Protein AF-V6SKJ7-F1 (afdb_monomer_lite)

Organism: NCBI:txid1341181

pLDDT: mean 73.91, std 9.36, range [51.88, 87.25]

Secondary structure (DSSP, 8-state):
--GGGSHHHHHHHHHH--SHHHHHHHHHHHHHHHHHHHHHHHHHHHHHHHHHHHTTHHHHHHHHHHHHHHHHHHHHHHT--------

Radius of gyration: 33.12 Å; chains: 1; bounding box: 62×21×96 Å

Foldseek 3Di:
DDPCLDPVNLVVQCVVDVDPVSVVVSVVSVVVVVVVVVVVVVVVVVVVVVVVVVVVVVVVVVVVVVVVVVVVVVVVVVPDPDDDDDD

Structure (mmCIF, N/CA/C/O backbone):
data_AF-V6SKJ7-F1
#
_entry.id   AF-V6SKJ7-F1
#
loop_
_atom_site.group_PDB
_atom_site.id
_atom_site.type_symbol
_atom_site.label_atom_id
_atom_site.label_alt_id
_atom_site.label_comp_id
_atom_site.label_asym_id
_atom_site.label_entity_id
_atom_site.label_seq_id
_atom_site.pdbx_PDB_ins_code
_atom_site.Cartn_x
_atom_site.Cartn_y
_atom_site.Cartn_z
_atom_site.occupancy
_atom_site.B_iso_or_equiv
_atom_site.auth_seq_id
_atom_site.auth_comp_id
_atom_site.auth_asym_id
_atom_site.auth_atom_id
_atom_site.pdbx_PDB_model_num
ATOM 1 N N . MET A 1 1 ? -1.306 -17.030 13.335 1.00 52.81 1 MET A N 1
ATOM 2 C CA . MET A 1 1 ? -1.578 -15.576 13.294 1.00 52.81 1 MET A CA 1
ATOM 3 C C . MET A 1 1 ? -2.956 -15.340 13.897 1.00 52.81 1 MET A C 1
ATOM 5 O O . MET A 1 1 ? -3.861 -16.066 13.502 1.00 52.81 1 MET A O 1
ATOM 9 N N . PRO A 1 2 ? -3.139 -14.434 14.873 1.00 53.94 2 PRO A N 1
ATOM 10 C CA . PRO A 1 2 ? -4.426 -14.264 15.541 1.00 53.94 2 PRO A CA 1
ATOM 11 C C . PRO A 1 2 ? -5.420 -13.592 14.587 1.00 53.94 2 PRO A C 1
ATOM 13 O O . PRO A 1 2 ? -5.126 -12.530 14.046 1.00 53.94 2 PRO A O 1
ATOM 16 N N . PHE A 1 3 ? -6.611 -14.172 14.423 1.00 59.62 3 PHE A N 1
ATOM 17 C CA . PHE A 1 3 ? -7.703 -13.606 13.614 1.00 59.62 3 PHE A CA 1
ATOM 18 C C . PHE A 1 3 ? -8.231 -12.258 14.140 1.00 59.62 3 PHE A C 1
ATOM 20 O O . PHE A 1 3 ? -9.026 -11.617 13.472 1.00 59.62 3 PHE A O 1
ATOM 27 N N . ALA A 1 4 ? -7.774 -11.803 15.312 1.00 54.69 4 ALA A N 1
ATOM 28 C CA . ALA A 1 4 ? -8.194 -10.560 15.960 1.00 54.69 4 ALA A CA 1
ATOM 29 C C . ALA A 1 4 ? -7.848 -9.279 15.174 1.00 54.69 4 ALA A C 1
ATOM 31 O O . ALA A 1 4 ? -8.427 -8.232 15.443 1.00 54.69 4 ALA A O 1
ATOM 32 N N . PHE A 1 5 ? -6.930 -9.359 14.205 1.00 58.41 5 PHE A N 1
ATOM 33 C CA . PHE A 1 5 ? -6.482 -8.216 13.402 1.00 58.41 5 PHE A CA 1
ATOM 34 C C . PHE A 1 5 ? -6.997 -8.246 11.959 1.00 58.41 5 PHE A C 1
ATOM 36 O O . PHE A 1 5 ? -6.443 -7.568 11.106 1.00 58.41 5 PHE A O 1
ATOM 43 N N . THR A 1 6 ? -8.025 -9.037 11.651 1.00 70.75 6 THR A N 1
ATOM 44 C CA . THR A 1 6 ? -8.723 -8.956 10.357 1.00 70.75 6 THR A CA 1
ATOM 45 C C . THR A 1 6 ? -10.024 -8.173 10.510 1.00 70.75 6 THR A C 1
ATOM 47 O O . THR A 1 6 ? -10.506 -7.997 11.628 1.00 70.75 6 THR A O 1
ATOM 50 N N . GLU A 1 7 ? -10.622 -7.717 9.404 1.00 66.56 7 GLU A N 1
ATOM 51 C CA . GLU A 1 7 ? -11.904 -6.984 9.411 1.00 66.56 7 GLU A CA 1
ATOM 52 C C . GLU A 1 7 ? -12.972 -7.704 10.258 1.00 66.56 7 GLU A C 1
ATOM 54 O O . GLU A 1 7 ? -13.681 -7.086 11.050 1.00 66.56 7 GLU A O 1
ATOM 59 N N . GLN A 1 8 ? -13.021 -9.034 10.163 1.00 68.75 8 GLN A N 1
ATOM 60 C CA . GLN A 1 8 ? -13.943 -9.886 10.912 1.00 68.75 8 GLN A CA 1
ATOM 61 C C . GLN A 1 8 ? -13.575 -9.974 12.404 1.00 68.75 8 GLN A C 1
ATOM 63 O O . GLN A 1 8 ? -14.459 -9.937 13.257 1.00 68.75 8 GLN A O 1
ATOM 68 N N . GLY A 1 9 ? -12.284 -10.039 12.744 1.00 72.94 9 GLY A N 1
ATOM 69 C CA . GLY A 1 9 ? -11.823 -10.058 14.137 1.00 72.94 9 GLY A CA 1
ATOM 70 C C . GLY A 1 9 ? -12.008 -8.731 14.868 1.00 72.94 9 GLY A C 1
ATOM 71 O O . GLY A 1 9 ? -12.365 -8.720 16.046 1.00 72.94 9 GLY A O 1
ATOM 72 N N . ILE A 1 10 ? -11.843 -7.616 14.157 1.00 69.44 10 ILE A N 1
ATOM 73 C CA . ILE A 1 10 ? -12.092 -6.264 14.670 1.00 69.44 10 ILE A CA 1
ATOM 74 C C . ILE A 1 10 ? -13.592 -6.068 14.927 1.00 69.44 10 ILE A C 1
ATOM 76 O O . ILE A 1 10 ? -13.970 -5.554 15.981 1.00 69.44 10 ILE A O 1
ATOM 80 N N . ALA A 1 11 ? -14.457 -6.549 14.025 1.00 66.31 11 ALA A N 1
ATOM 81 C CA . ALA A 1 11 ? -15.908 -6.541 14.224 1.00 66.31 11 ALA A CA 1
ATOM 82 C C . ALA A 1 11 ? -16.336 -7.367 15.456 1.00 66.31 11 ALA A C 1
ATOM 84 O O . ALA A 1 11 ? -17.172 -6.926 16.251 1.00 66.31 11 ALA A O 1
ATOM 85 N N . MET A 1 12 ? -15.714 -8.531 15.674 1.00 67.88 12 MET A N 1
ATOM 86 C CA . MET A 1 12 ? -15.943 -9.329 16.884 1.00 67.88 12 MET A CA 1
ATOM 87 C C . MET A 1 12 ? -15.482 -8.593 18.152 1.00 67.88 12 MET A C 1
ATOM 89 O O . MET A 1 12 ? -16.194 -8.605 19.154 1.00 67.88 12 MET A O 1
ATOM 93 N N . LEU A 1 13 ? -14.353 -7.881 18.109 1.00 68.38 13 LEU A N 1
ATOM 94 C CA . LEU A 1 13 ? -13.851 -7.086 19.236 1.00 68.38 13 LEU A CA 1
ATOM 95 C C . LEU A 1 13 ? -14.779 -5.920 19.618 1.00 68.38 13 LEU A C 1
ATOM 97 O O . LEU A 1 13 ? -14.985 -5.695 20.811 1.00 68.38 13 LEU A O 1
ATOM 101 N N . SER A 1 14 ? -15.399 -5.227 18.651 1.00 63.09 14 SER A N 1
ATOM 102 C CA . SER A 1 14 ? -16.399 -4.182 18.963 1.00 63.09 14 SER A CA 1
ATOM 103 C C . SER A 1 14 ? -17.652 -4.721 19.642 1.00 63.09 14 SER A C 1
ATOM 105 O O . SER A 1 14 ? -18.265 -4.001 20.421 1.00 63.0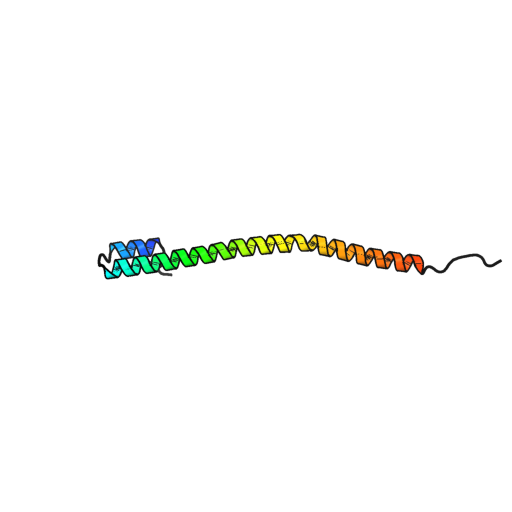9 14 SER A O 1
ATOM 107 N N . SER A 1 15 ? -18.032 -5.977 19.381 1.00 63.91 15 SER A N 1
ATOM 108 C CA . SER A 1 15 ? -19.195 -6.580 20.047 1.00 63.91 15 SER A CA 1
ATOM 109 C C . SER A 1 15 ? -18.942 -6.871 21.532 1.00 63.91 15 SER A C 1
ATOM 111 O O . SER A 1 15 ? -19.873 -6.858 22.332 1.00 63.91 15 SER A O 1
ATOM 113 N N . VAL A 1 16 ? -17.676 -7.093 21.907 1.00 66.50 16 VAL A N 1
ATOM 114 C CA . VAL A 1 16 ? -17.258 -7.385 23.288 1.00 66.50 16 VAL A CA 1
ATOM 115 C C . VAL A 1 16 ? -16.975 -6.102 24.069 1.00 66.50 16 VAL A C 1
ATOM 117 O O . VAL A 1 16 ? -17.264 -6.020 25.261 1.00 66.50 16 VAL A O 1
ATOM 120 N N . LEU A 1 17 ? -16.418 -5.085 23.411 1.00 65.69 17 LEU A N 1
ATOM 121 C CA . LEU A 1 17 ? -16.025 -3.831 24.043 1.00 65.69 17 LEU A CA 1
ATOM 122 C C . LEU A 1 17 ? -16.979 -2.710 23.614 1.00 65.69 17 LEU A C 1
ATOM 124 O O . LEU A 1 17 ? -16.691 -1.945 22.701 1.00 65.69 17 LEU A O 1
ATOM 128 N N . ASN A 1 18 ? -18.119 -2.598 24.297 1.00 69.81 18 ASN A N 1
ATOM 129 C CA . ASN A 1 18 ? -19.148 -1.587 24.019 1.00 69.81 18 ASN A CA 1
ATOM 130 C C . ASN A 1 18 ? -18.878 -0.241 24.733 1.00 69.81 18 ASN A C 1
ATOM 132 O O . ASN A 1 18 ? -19.800 0.444 25.170 1.00 69.81 18 ASN A O 1
ATOM 136 N N . SER A 1 19 ? -17.602 0.108 24.935 1.00 81.25 19 SER A N 1
ATOM 137 C CA . SER A 1 19 ? -17.198 1.379 25.547 1.00 81.25 19 SER A CA 1
ATOM 138 C C . SER A 1 19 ? -16.887 2.417 24.471 1.00 81.25 19 SER A C 1
ATOM 140 O O . SER A 1 19 ? -16.385 2.075 23.399 1.00 81.25 19 SER A O 1
ATOM 142 N N . GLU A 1 20 ? -17.113 3.699 24.766 1.00 79.62 20 GLU A N 1
ATOM 143 C CA . GLU A 1 20 ? -16.784 4.800 23.844 1.00 79.62 20 GLU A CA 1
ATOM 144 C C . GLU A 1 20 ? -15.331 4.729 23.352 1.00 79.62 20 GLU A C 1
ATOM 146 O O . GLU A 1 20 ? -15.051 4.924 22.168 1.00 79.62 20 GLU A O 1
ATOM 151 N N . LYS A 1 21 ? -14.402 4.347 24.241 1.00 80.50 21 LYS A N 1
ATOM 152 C CA . LYS A 1 21 ? -12.987 4.204 23.893 1.00 80.50 21 LYS A CA 1
ATOM 153 C C . LYS A 1 21 ? -12.735 3.072 22.898 1.00 80.50 21 LYS A C 1
ATOM 155 O O . LYS A 1 21 ? -11.902 3.208 22.006 1.00 80.50 21 LYS A O 1
ATOM 160 N N . ALA A 1 22 ? -13.438 1.955 23.040 1.00 79.44 22 ALA A N 1
ATOM 161 C CA . ALA A 1 22 ? -13.282 0.822 22.140 1.00 79.44 22 ALA A CA 1
ATOM 162 C C . ALA A 1 22 ? -13.866 1.095 20.747 1.00 79.44 22 ALA A C 1
ATOM 164 O O . ALA A 1 22 ? -13.281 0.668 19.751 1.00 79.44 22 ALA A O 1
ATOM 165 N N . ILE A 1 23 ? -14.956 1.863 20.667 1.00 80.81 23 ILE A N 1
ATOM 166 C CA . ILE A 1 23 ? -15.546 2.311 19.397 1.00 80.81 23 ILE A CA 1
ATOM 167 C C . ILE A 1 23 ? -14.553 3.195 18.629 1.00 80.81 23 ILE A C 1
ATOM 169 O O . ILE A 1 23 ? -14.303 2.964 17.444 1.00 80.81 23 ILE A O 1
ATOM 173 N N . GLU A 1 24 ? -13.928 4.162 19.304 1.00 83.69 24 GLU A N 1
ATOM 174 C CA . GLU A 1 24 ? -12.924 5.052 18.704 1.00 83.69 24 GLU A CA 1
ATOM 175 C C . GLU A 1 24 ? -11.717 4.275 18.143 1.00 83.69 24 GLU A C 1
ATOM 177 O O . GLU A 1 24 ? -11.258 4.514 17.017 1.00 83.69 24 GLU A O 1
ATOM 182 N N . VAL A 1 25 ? -11.220 3.303 18.912 1.00 82.44 25 VAL A N 1
ATOM 183 C CA . VAL A 1 25 ? -10.102 2.445 18.501 1.00 82.44 25 VAL A CA 1
ATOM 184 C C . VAL A 1 25 ? -10.494 1.577 17.305 1.00 82.44 25 VAL A C 1
ATOM 186 O O . VAL A 1 25 ? -9.728 1.495 16.347 1.00 82.44 25 VAL A O 1
ATOM 189 N N . ASN A 1 26 ? -11.692 0.988 17.301 1.00 79.69 26 ASN A N 1
ATOM 190 C CA . ASN A 1 26 ? -12.183 0.181 16.182 1.00 79.69 26 ASN A CA 1
ATOM 191 C C . ASN A 1 26 ? -12.234 0.990 14.877 1.00 79.69 26 ASN A C 1
ATOM 193 O O . ASN A 1 26 ? -11.668 0.573 13.865 1.00 79.69 26 ASN A O 1
ATOM 197 N N . ILE A 1 27 ? -12.806 2.197 14.929 1.00 83.62 27 ILE A N 1
ATOM 198 C CA . ILE A 1 27 ? -12.863 3.117 13.785 1.00 83.62 27 ILE A CA 1
ATOM 199 C C . ILE A 1 27 ? -11.454 3.428 13.266 1.00 83.62 27 ILE A C 1
ATOM 201 O O . ILE A 1 27 ? -11.227 3.441 12.055 1.00 83.62 27 ILE A O 1
ATOM 205 N N . SER A 1 28 ? -10.504 3.668 14.169 1.00 85.44 28 SER A N 1
ATOM 206 C CA . SER A 1 28 ? -9.115 3.969 13.808 1.00 85.44 28 SER A CA 1
ATOM 207 C C . SER A 1 28 ? -8.441 2.787 13.107 1.00 85.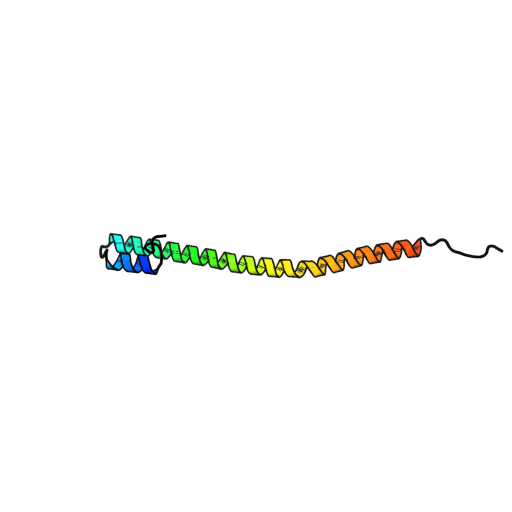44 28 SER A C 1
ATOM 209 O O . SER A 1 28 ? -7.778 2.972 12.084 1.00 85.44 28 SER A O 1
ATOM 211 N N . ILE A 1 29 ? -8.664 1.567 13.605 1.00 84.06 29 ILE A N 1
ATOM 212 C CA . ILE A 1 29 ? -8.135 0.345 12.996 1.00 84.06 29 ILE A CA 1
ATOM 213 C C . ILE A 1 29 ? -8.736 0.142 11.597 1.00 84.06 29 ILE A C 1
ATOM 215 O O . ILE A 1 29 ? -7.987 -0.065 10.642 1.00 84.06 29 ILE A O 1
ATOM 219 N N . ILE A 1 30 ? -10.059 0.262 11.437 1.00 82.06 30 ILE A N 1
ATOM 220 C CA . ILE A 1 30 ? -10.717 0.109 10.128 1.00 82.06 30 ILE A CA 1
ATOM 221 C C . ILE A 1 30 ? -10.179 1.126 9.112 1.00 82.06 30 ILE A C 1
ATOM 223 O O .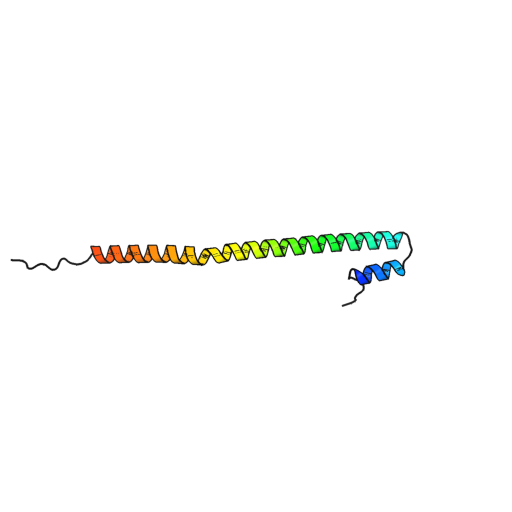 ILE A 1 30 ? -9.857 0.746 7.986 1.00 82.06 30 ILE A O 1
ATOM 227 N N . ARG A 1 31 ? -9.993 2.399 9.493 1.00 86.06 31 ARG A N 1
ATOM 228 C CA . ARG A 1 31 ? -9.402 3.414 8.595 1.00 86.06 31 ARG A CA 1
ATOM 229 C C . ARG A 1 31 ? -7.992 3.043 8.141 1.00 86.06 31 ARG A C 1
ATOM 231 O O . ARG A 1 31 ? -7.671 3.213 6.962 1.00 86.06 31 ARG A O 1
ATOM 238 N N . ALA A 1 32 ? -7.164 2.533 9.053 1.00 87.25 32 ALA A N 1
ATOM 239 C CA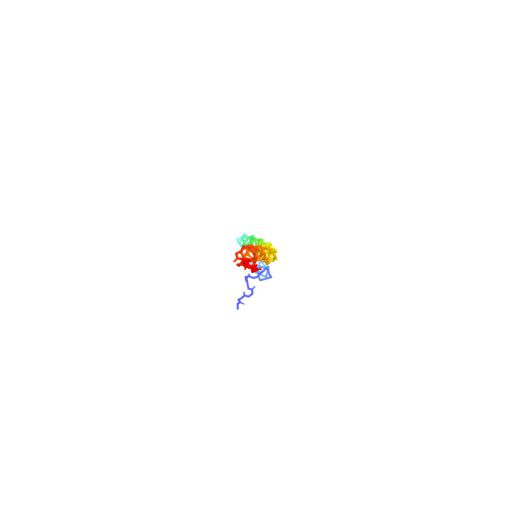 . ALA A 1 32 ? -5.819 2.077 8.720 1.00 87.25 32 ALA A CA 1
ATOM 240 C C . ALA A 1 32 ? -5.860 0.910 7.718 1.00 87.25 32 ALA A C 1
ATOM 242 O O . ALA A 1 32 ? -5.144 0.944 6.718 1.00 87.25 32 ALA A O 1
ATOM 243 N N . PHE A 1 33 ? -6.749 -0.067 7.922 1.00 83.62 33 PHE A N 1
ATOM 244 C CA . PHE A 1 33 ? -6.922 -1.201 7.007 1.00 83.62 33 PHE A CA 1
ATOM 245 C C . PHE A 1 33 ? -7.411 -0.789 5.617 1.00 83.62 33 PHE A C 1
ATOM 247 O O . PHE A 1 33 ? -6.842 -1.230 4.617 1.00 83.62 33 PHE A O 1
ATOM 254 N N . VAL A 1 34 ? -8.415 0.089 5.539 1.00 85.25 34 VAL A N 1
ATOM 255 C CA . VAL A 1 34 ? -8.920 0.619 4.260 1.00 85.25 34 VAL A CA 1
ATOM 256 C C . VAL A 1 34 ? -7.801 1.325 3.498 1.00 85.25 34 VAL A C 1
ATOM 258 O O . VAL A 1 34 ? -7.586 1.053 2.318 1.00 85.25 34 VAL A O 1
ATOM 261 N N . THR A 1 35 ? -7.036 2.170 4.190 1.00 86.12 35 THR A N 1
ATOM 262 C CA . THR A 1 35 ? -5.899 2.888 3.604 1.00 86.12 35 THR A CA 1
ATOM 263 C C . THR A 1 35 ? -4.843 1.912 3.083 1.00 86.12 35 THR A C 1
ATOM 265 O O . THR A 1 35 ? -4.407 2.019 1.940 1.00 86.12 35 THR A O 1
ATOM 268 N N . PHE A 1 36 ? -4.473 0.909 3.882 1.00 85.12 36 PHE A N 1
ATOM 269 C CA . PHE A 1 36 ? -3.487 -0.100 3.495 1.00 85.12 36 PHE A CA 1
ATOM 270 C C . PHE A 1 36 ? -3.929 -0.907 2.265 1.00 85.12 36 PHE A C 1
ATOM 272 O O . PHE A 1 36 ? -3.137 -1.151 1.353 1.00 85.12 36 PHE A O 1
ATOM 279 N N . ARG A 1 37 ? -5.214 -1.272 2.195 1.00 82.94 37 ARG A N 1
ATOM 280 C CA . ARG A 1 37 ? -5.794 -1.960 1.036 1.00 82.94 37 ARG A CA 1
ATOM 281 C C . ARG A 1 37 ? -5.781 -1.079 -0.210 1.00 82.94 37 ARG A C 1
ATOM 283 O O . ARG A 1 37 ? -5.432 -1.572 -1.278 1.00 82.94 37 ARG A O 1
ATOM 290 N N . GLN A 1 38 ? -6.111 0.206 -0.075 1.00 82.88 38 GLN A N 1
ATOM 291 C CA . GLN A 1 38 ? -6.033 1.172 -1.172 1.00 82.88 38 GLN A CA 1
ATOM 292 C C . GLN A 1 38 ? -4.607 1.232 -1.740 1.00 82.88 38 GLN A C 1
ATOM 294 O O . GLN A 1 38 ? -4.427 1.066 -2.943 1.00 82.88 38 GLN A O 1
ATOM 299 N N . PHE A 1 39 ? -3.597 1.360 -0.872 1.00 81.94 39 PHE A N 1
ATOM 300 C CA . PHE A 1 39 ? -2.187 1.338 -1.275 1.00 81.94 39 PHE A CA 1
ATOM 301 C C . PHE A 1 39 ? -1.791 0.030 -1.970 1.00 81.94 39 PHE A C 1
ATOM 303 O O . PHE A 1 39 ? -1.112 0.055 -2.998 1.00 81.94 39 PHE A O 1
ATOM 310 N N . SER A 1 40 ? -2.235 -1.115 -1.447 1.00 79.44 40 SER A N 1
ATOM 311 C CA . SER A 1 40 ? -1.951 -2.415 -2.061 1.00 79.44 40 SER A CA 1
ATOM 312 C C . SER A 1 40 ? -2.590 -2.567 -3.444 1.00 79.44 40 SER A C 1
ATOM 314 O O . SER A 1 40 ? -1.995 -3.199 -4.314 1.00 79.44 40 SER A O 1
ATOM 316 N N . LEU A 1 41 ? -3.785 -2.009 -3.660 1.00 78.50 41 LEU A N 1
ATOM 317 C CA . LEU A 1 41 ? -4.447 -2.019 -4.966 1.00 78.50 41 LEU A CA 1
ATOM 318 C C . LEU A 1 41 ? -3.706 -1.136 -5.976 1.00 78.50 41 LEU A C 1
ATOM 320 O O . LEU A 1 41 ? -3.464 -1.583 -7.094 1.00 78.50 41 LEU A O 1
ATOM 324 N N . THR A 1 42 ? -3.267 0.060 -5.568 1.00 75.50 42 THR A N 1
ATOM 325 C CA . THR A 1 42 ? -2.450 0.949 -6.414 1.00 75.50 42 THR A CA 1
ATOM 326 C C . THR A 1 42 ? -1.150 0.278 -6.865 1.00 75.50 42 THR A C 1
ATOM 328 O O . THR A 1 42 ? -0.726 0.455 -8.005 1.00 75.50 42 THR A O 1
ATOM 331 N N . TYR A 1 43 ? -0.520 -0.521 -5.999 1.00 73.44 43 TYR A N 1
ATOM 332 C CA . TYR A 1 43 ? 0.705 -1.238 -6.357 1.00 73.44 43 TYR A CA 1
ATOM 333 C C . TYR A 1 43 ? 0.478 -2.294 -7.447 1.00 73.44 43 TYR A C 1
ATOM 335 O O . TYR A 1 43 ? 1.312 -2.437 -8.338 1.00 73.44 43 TYR A O 1
ATOM 343 N N . ASN A 1 44 ? -0.653 -3.005 -7.409 1.00 75.31 44 ASN A N 1
ATOM 344 C CA . ASN A 1 44 ? -0.986 -3.990 -8.439 1.00 75.31 44 ASN A CA 1
ATOM 345 C C . ASN A 1 44 ? -1.244 -3.321 -9.794 1.00 75.31 44 ASN A C 1
ATOM 347 O O . ASN A 1 44 ? -0.680 -3.755 -10.789 1.00 75.31 44 ASN A O 1
ATOM 351 N N . GLU A 1 45 ? -1.998 -2.219 -9.825 1.00 78.69 45 GLU A N 1
ATOM 352 C CA . GLU A 1 45 ? -2.238 -1.469 -11.067 1.00 78.69 45 GLU A CA 1
ATOM 353 C C . GLU A 1 45 ? -0.928 -0.945 -11.681 1.00 78.69 45 GLU A C 1
ATOM 355 O O . GLU A 1 45 ? -0.703 -1.045 -12.888 1.00 78.69 45 GLU A O 1
ATOM 360 N N . LEU A 1 46 ? -0.029 -0.417 -10.844 1.00 75.94 46 LEU A N 1
ATOM 361 C CA . LEU A 1 46 ? 1.283 0.040 -11.293 1.00 75.94 46 LEU A CA 1
ATOM 362 C C . LEU A 1 46 ? 2.131 -1.118 -11.833 1.00 75.94 46 LEU A C 1
ATOM 364 O O . LEU A 1 46 ? 2.782 -0.971 -12.867 1.00 75.94 46 LEU A O 1
ATOM 368 N N . LYS A 1 47 ? 2.116 -2.266 -11.151 1.00 81.06 47 LYS A N 1
ATOM 369 C CA . LYS A 1 47 ? 2.819 -3.474 -11.589 1.00 81.06 47 LYS A CA 1
ATOM 370 C C . LYS A 1 47 ? 2.303 -3.957 -12.945 1.00 81.06 47 LYS A C 1
ATOM 372 O O . LYS A 1 47 ? 3.114 -4.271 -13.812 1.00 81.06 47 LYS A O 1
ATOM 377 N N . ASP A 1 48 ? 0.990 -3.969 -13.142 1.00 85.56 48 ASP A N 1
ATOM 378 C CA . ASP A 1 48 ? 0.378 -4.404 -14.398 1.00 85.56 48 ASP A CA 1
ATOM 379 C C . ASP A 1 48 ? 0.754 -3.466 -15.554 1.00 85.56 48 ASP A C 1
ATOM 381 O O . ASP A 1 48 ? 1.152 -3.938 -16.620 1.00 85.56 48 ASP A O 1
ATOM 385 N N . ARG A 1 49 ? 0.758 -2.143 -15.325 1.00 80.94 49 ARG A N 1
ATOM 386 C CA . ARG A 1 49 ? 1.261 -1.172 -16.316 1.00 80.94 49 ARG A CA 1
ATOM 387 C C . ARG A 1 49 ? 2.740 -1.364 -16.648 1.00 80.94 49 ARG A C 1
ATOM 389 O O . ARG A 1 49 ? 3.124 -1.201 -17.803 1.00 80.94 49 ARG A O 1
ATOM 396 N N . ILE A 1 50 ? 3.579 -1.675 -15.658 1.00 83.25 50 ILE A N 1
ATOM 397 C CA . ILE A 1 50 ? 5.007 -1.941 -15.892 1.00 83.25 50 ILE A CA 1
ATOM 398 C C . ILE A 1 50 ? 5.173 -3.181 -16.775 1.00 83.25 50 ILE A C 1
ATOM 400 O O . ILE A 1 50 ? 5.922 -3.122 -17.743 1.00 83.25 50 ILE A O 1
ATOM 404 N N . ILE A 1 51 ? 4.434 -4.260 -16.501 1.00 85.50 51 ILE A N 1
ATOM 405 C CA . ILE A 1 51 ? 4.470 -5.490 -17.309 1.00 85.50 51 ILE A CA 1
ATOM 406 C C . ILE A 1 51 ? 4.000 -5.220 -18.745 1.00 85.50 51 ILE A C 1
ATOM 408 O O . ILE A 1 51 ? 4.592 -5.721 -19.701 1.00 85.50 51 ILE A O 1
ATOM 412 N N . GLU A 1 52 ? 2.945 -4.424 -18.920 1.00 85.50 52 GLU A N 1
ATOM 413 C CA . GLU A 1 52 ? 2.447 -4.044 -20.245 1.00 85.50 52 GLU A CA 1
ATOM 414 C C . GLU A 1 52 ? 3.503 -3.274 -21.050 1.00 85.50 52 GLU A C 1
ATOM 416 O O . GLU A 1 52 ? 3.733 -3.575 -22.222 1.00 85.50 52 GLU A O 1
ATOM 421 N N . ILE A 1 53 ? 4.195 -2.335 -20.401 1.00 81.19 53 ILE A N 1
ATOM 422 C CA . ILE A 1 53 ? 5.306 -1.584 -20.990 1.00 81.19 53 ILE A CA 1
ATOM 423 C C . ILE A 1 53 ? 6.482 -2.517 -21.320 1.00 81.19 53 ILE A C 1
ATOM 425 O O . ILE A 1 53 ? 6.982 -2.476 -22.444 1.00 81.19 53 ILE A O 1
ATOM 429 N N . GLU A 1 54 ? 6.894 -3.391 -20.395 1.00 78.44 54 GLU A N 1
ATOM 430 C CA . GLU A 1 54 ? 7.970 -4.376 -20.597 1.00 78.44 54 GLU A CA 1
ATOM 431 C C . GLU A 1 54 ? 7.703 -5.298 -21.795 1.00 78.44 54 GLU A C 1
ATOM 433 O O . GLU A 1 54 ? 8.617 -5.584 -22.569 1.00 78.44 54 GLU A O 1
ATOM 438 N N . ASN A 1 55 ? 6.448 -5.696 -22.014 1.00 80.94 55 ASN A N 1
ATOM 439 C CA . ASN A 1 55 ? 6.058 -6.537 -23.145 1.00 80.94 55 ASN A CA 1
ATOM 440 C C . ASN A 1 55 ? 6.181 -5.853 -24.517 1.00 80.94 55 ASN A C 1
ATOM 442 O O . ASN A 1 55 ? 6.208 -6.561 -25.521 1.00 80.94 55 ASN A O 1
ATOM 446 N N . GLN A 1 56 ? 6.279 -4.520 -24.596 1.00 74.69 56 GLN A N 1
ATOM 447 C CA . GLN A 1 56 ? 6.489 -3.810 -25.869 1.00 74.69 56 GLN A CA 1
ATOM 448 C C . GLN A 1 56 ? 7.969 -3.680 -26.264 1.00 74.69 56 GLN A C 1
ATOM 450 O O . GLN A 1 56 ? 8.289 -3.439 -27.429 1.00 74.69 56 GLN A O 1
ATOM 455 N N . PHE A 1 57 ? 8.900 -3.884 -25.330 1.00 73.06 57 PHE A N 1
ATOM 456 C CA . PHE A 1 57 ? 10.337 -3.822 -25.617 1.00 73.06 57 PHE A CA 1
ATOM 457 C C . PHE A 1 57 ? 10.894 -4.911 -26.556 1.00 73.06 57 PHE A 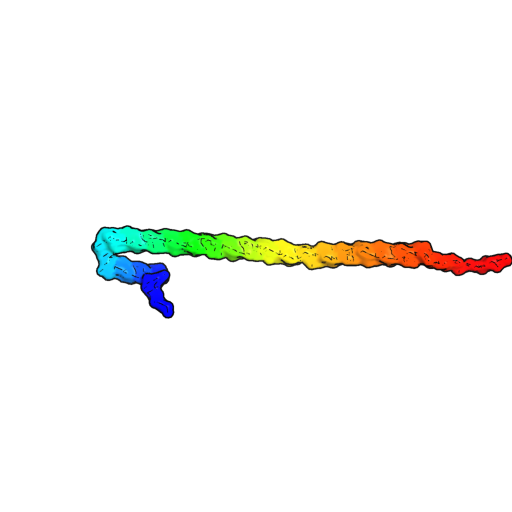C 1
ATOM 459 O O . PHE A 1 57 ? 11.800 -4.583 -27.327 1.00 73.06 57 PHE A O 1
ATOM 466 N N . PRO A 1 58 ? 10.424 -6.177 -26.565 1.00 75.94 58 PRO A N 1
ATOM 467 C CA . PRO A 1 58 ? 11.001 -7.240 -27.391 1.00 75.94 58 PRO A CA 1
ATOM 468 C C . PRO A 1 58 ? 10.998 -6.908 -28.883 1.00 75.94 58 PRO A C 1
ATOM 470 O O . PRO A 1 58 ? 11.953 -7.225 -29.593 1.00 75.94 58 PRO A O 1
ATOM 473 N N . ASP A 1 59 ? 9.944 -6.249 -29.360 1.00 73.06 59 ASP A N 1
ATOM 474 C CA . ASP A 1 59 ? 9.806 -5.894 -30.770 1.00 73.06 59 ASP A CA 1
ATOM 475 C C . ASP A 1 59 ? 10.702 -4.710 -31.146 1.00 73.06 59 ASP A C 1
ATOM 477 O O . ASP A 1 59 ? 11.295 -4.707 -32.226 1.00 73.06 59 ASP A O 1
ATOM 481 N N . ILE A 1 60 ? 10.906 -3.766 -30.221 1.00 74.00 60 ILE A N 1
ATOM 482 C CA . ILE A 1 60 ? 11.872 -2.670 -30.378 1.00 74.00 60 ILE A CA 1
ATOM 483 C C . ILE A 1 60 ? 13.298 -3.231 -30.456 1.00 74.00 60 ILE A C 1
ATOM 485 O O . ILE A 1 60 ? 14.054 -2.861 -31.356 1.00 74.00 60 ILE A O 1
ATOM 489 N N . TYR A 1 61 ? 13.663 -4.171 -29.577 1.00 75.75 61 TYR A N 1
ATOM 490 C CA . TYR A 1 61 ? 14.977 -4.823 -29.619 1.00 75.75 61 TYR A CA 1
ATOM 491 C C . TYR A 1 61 ? 15.193 -5.625 -30.910 1.00 75.75 61 TYR A C 1
ATOM 493 O O . TYR A 1 61 ? 16.275 -5.560 -31.494 1.00 75.75 61 TYR A O 1
ATOM 501 N N . LYS A 1 62 ? 14.172 -6.343 -31.401 1.00 80.88 62 LYS A N 1
ATOM 502 C CA . LYS A 1 62 ? 14.243 -7.048 -32.693 1.00 80.88 62 LYS A CA 1
ATOM 503 C C . LYS A 1 62 ? 14.421 -6.085 -33.864 1.00 80.88 62 LYS A C 1
ATOM 505 O O . LYS A 1 62 ? 15.256 -6.347 -34.725 1.00 80.88 62 LYS A O 1
ATOM 510 N N . ALA A 1 63 ? 13.672 -4.983 -33.893 1.00 79.44 63 ALA A N 1
ATOM 511 C CA . ALA A 1 63 ? 13.780 -3.981 -34.950 1.00 79.44 63 ALA A CA 1
ATOM 512 C C . ALA A 1 63 ? 15.166 -3.318 -34.962 1.00 79.44 63 ALA A C 1
ATOM 514 O O . ALA A 1 63 ? 15.767 -3.183 -36.025 1.00 79.44 63 ALA A O 1
ATOM 515 N N . LEU A 1 64 ? 15.707 -2.971 -33.789 1.00 79.62 64 LEU A N 1
ATOM 516 C CA . LEU A 1 64 ? 17.059 -2.419 -33.669 1.00 79.62 64 LEU A CA 1
ATOM 517 C C . LEU A 1 64 ? 18.130 -3.412 -34.134 1.00 79.62 64 LEU A C 1
ATOM 519 O O . LEU A 1 64 ? 18.992 -3.041 -34.927 1.00 79.62 64 LEU A O 1
ATOM 523 N N . ASN A 1 65 ? 18.054 -4.675 -33.707 1.00 82.81 65 ASN A N 1
ATOM 524 C CA . ASN A 1 65 ? 19.002 -5.703 -34.147 1.00 82.81 65 ASN A CA 1
ATOM 525 C C . ASN A 1 65 ? 18.915 -5.955 -35.658 1.00 82.81 65 ASN A C 1
ATOM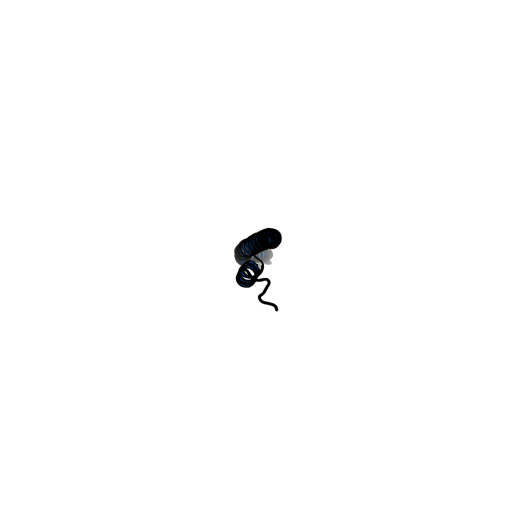 527 O O . ASN A 1 65 ? 19.947 -6.061 -36.314 1.00 82.81 65 ASN A O 1
ATOM 531 N N . TYR A 1 66 ? 17.705 -5.972 -36.222 1.00 82.75 66 TYR A N 1
ATOM 532 C CA . TYR A 1 66 ? 17.503 -6.110 -37.663 1.00 82.75 66 TYR A CA 1
ATOM 533 C C . TYR A 1 66 ? 18.140 -4.958 -38.453 1.00 82.75 66 TYR A C 1
ATOM 535 O O . TYR A 1 66 ? 18.760 -5.191 -39.489 1.00 82.75 66 TYR A O 1
ATOM 543 N N . LEU A 1 67 ? 18.023 -3.718 -37.965 1.00 82.06 67 LEU A N 1
ATOM 544 C CA . LEU A 1 67 ? 18.656 -2.557 -38.599 1.00 82.06 67 LEU A CA 1
ATOM 545 C C . LEU A 1 67 ? 20.187 -2.642 -38.529 1.00 82.06 67 LEU A C 1
ATOM 547 O O . LEU A 1 67 ? 20.851 -2.456 -39.543 1.00 82.06 67 LEU A O 1
ATOM 551 N N . VAL A 1 68 ? 20.739 -3.024 -37.374 1.00 83.31 68 VAL A N 1
ATOM 552 C CA . VAL A 1 68 ? 22.190 -3.206 -37.201 1.00 83.31 68 VAL A CA 1
ATOM 553 C C . VAL A 1 68 ? 22.740 -4.328 -38.093 1.00 83.31 68 VAL A C 1
ATOM 555 O O . VAL A 1 68 ? 23.815 -4.184 -38.673 1.00 83.31 68 VAL A O 1
ATOM 558 N N . GLU A 1 69 ? 22.030 -5.450 -38.233 1.00 78.44 69 GLU A N 1
ATOM 559 C CA . GLU A 1 69 ? 22.424 -6.542 -39.140 1.00 78.44 69 GLU A CA 1
ATOM 560 C C . GLU A 1 69 ? 22.307 -6.148 -40.620 1.00 78.44 69 GLU A C 1
ATOM 562 O O . GLU A 1 69 ? 23.167 -6.497 -41.439 1.00 78.44 69 GLU A O 1
ATOM 567 N N . LYS A 1 70 ? 21.269 -5.385 -40.976 1.00 76.38 70 LYS A N 1
ATOM 568 C CA . LYS A 1 70 ? 21.088 -4.856 -42.330 1.00 76.38 70 LYS A CA 1
ATOM 569 C C . LYS A 1 70 ? 22.217 -3.900 -42.721 1.00 76.38 70 LYS A C 1
ATOM 571 O O . LYS A 1 70 ? 22.730 -4.004 -43.832 1.00 76.38 70 LYS A O 1
ATOM 576 N N . ASP A 1 71 ? 22.643 -3.021 -41.823 1.00 70.94 71 ASP A N 1
ATOM 577 C CA . ASP A 1 71 ? 23.733 -2.084 -42.111 1.00 70.94 71 ASP A CA 1
ATOM 578 C C . ASP A 1 71 ? 25.075 -2.818 -42.292 1.00 70.94 71 ASP A C 1
ATOM 580 O O . ASP A 1 71 ? 25.790 -2.563 -43.263 1.00 70.94 71 ASP A O 1
ATOM 584 N N . LYS A 1 72 ? 25.361 -3.836 -41.465 1.00 71.38 72 LYS A N 1
ATOM 585 C CA . LYS A 1 72 ? 26.554 -4.695 -41.629 1.00 71.38 72 LYS A CA 1
ATOM 586 C C . LYS A 1 72 ? 26.585 -5.426 -42.973 1.00 71.38 72 LYS A C 1
ATOM 588 O O . LYS A 1 72 ? 27.618 -5.479 -43.637 1.00 71.38 72 LYS A O 1
ATOM 593 N N . THR A 1 73 ? 25.450 -5.974 -43.408 1.00 62.09 73 THR A N 1
ATOM 594 C CA . THR A 1 73 ? 25.374 -6.667 -44.705 1.00 62.09 73 THR A CA 1
ATOM 595 C C . THR A 1 73 ? 25.534 -5.712 -45.892 1.00 62.09 73 THR A C 1
ATOM 597 O O . THR A 1 73 ? 26.061 -6.116 -46.930 1.00 62.09 73 THR A O 1
ATOM 600 N N . ILE A 1 74 ? 25.148 -4.439 -45.770 1.00 62.38 74 ILE A N 1
ATOM 601 C CA . ILE A 1 74 ? 25.372 -3.421 -46.813 1.00 62.38 74 ILE A CA 1
ATOM 602 C C . ILE A 1 74 ? 26.866 -3.050 -46.917 1.00 62.38 74 ILE A C 1
ATOM 604 O O . ILE A 1 74 ? 27.393 -2.933 -48.031 1.00 62.38 74 ILE A O 1
ATOM 608 N N . GLU A 1 75 ? 27.574 -2.940 -45.791 1.00 60.81 75 GLU A N 1
ATOM 609 C CA . GLU A 1 75 ? 29.025 -2.674 -45.750 1.00 60.81 75 GLU A CA 1
ATOM 610 C C . GLU A 1 75 ? 29.870 -3.823 -46.342 1.00 60.81 75 GLU A C 1
ATOM 612 O O . GLU A 1 75 ? 30.852 -3.584 -47.055 1.00 60.81 75 GLU A O 1
ATOM 617 N N . GLU A 1 76 ? 29.470 -5.080 -46.129 1.00 60.44 76 GLU A N 1
ATOM 618 C CA . GLU A 1 76 ? 30.149 -6.252 -46.710 1.00 60.44 76 GLU A CA 1
ATOM 619 C C . GLU A 1 76 ? 29.917 -6.402 -48.224 1.00 60.44 76 GLU A C 1
ATOM 621 O O . GLU A 1 76 ? 30.779 -6.907 -48.946 1.00 60.44 76 GLU A O 1
ATOM 626 N N . ASN A 1 77 ? 28.763 -5.962 -48.739 1.00 61.03 77 ASN A N 1
ATOM 627 C CA . ASN A 1 77 ? 28.466 -6.004 -50.176 1.00 61.03 77 ASN A CA 1
ATOM 628 C C . ASN A 1 77 ? 29.203 -4.909 -50.967 1.00 61.03 77 ASN A C 1
ATOM 630 O O . ASN A 1 77 ? 29.515 -5.115 -52.141 1.00 61.03 77 ASN A O 1
ATOM 634 N N . THR A 1 78 ? 29.500 -3.770 -50.336 1.00 60.47 78 THR A N 1
ATOM 635 C CA . THR A 1 78 ? 30.209 -2.634 -50.954 1.00 60.47 78 THR A CA 1
ATOM 636 C C . THR A 1 78 ? 31.731 -2.809 -50.978 1.00 60.47 78 THR A C 1
ATOM 638 O O . THR A 1 78 ? 32.378 -2.298 -51.889 1.00 60.47 78 THR A O 1
ATOM 641 N N . ASN A 1 79 ? 32.303 -3.603 -50.064 1.00 62.44 79 ASN A N 1
ATOM 642 C CA . ASN A 1 79 ? 33.742 -3.913 -50.003 1.00 62.44 79 ASN A CA 1
ATOM 643 C C . ASN A 1 79 ? 34.154 -5.193 -50.758 1.00 62.44 79 ASN A C 1
ATOM 645 O O . ASN A 1 79 ? 35.183 -5.803 -50.458 1.00 62.44 79 ASN A O 1
ATOM 649 N N . ARG A 1 80 ? 33.375 -5.635 -51.750 1.00 64.38 80 ARG A N 1
ATOM 650 C CA . ARG A 1 80 ? 33.742 -6.814 -52.548 1.00 64.38 80 ARG A CA 1
ATOM 651 C C . ARG A 1 80 ? 34.806 -6.444 -53.588 1.00 64.38 80 ARG A C 1
ATOM 653 O O . ARG A 1 80 ? 34.577 -5.518 -54.368 1.00 64.38 80 ARG A O 1
ATOM 660 N N . PRO A 1 81 ? 35.947 -7.158 -53.658 1.00 62.62 81 PRO A N 1
ATOM 661 C CA . PRO A 1 81 ? 36.938 -6.911 -54.698 1.00 62.62 81 PRO A CA 1
ATOM 662 C C . PRO A 1 81 ? 36.303 -7.155 -56.072 1.00 62.62 81 PRO A C 1
ATOM 664 O O . PRO A 1 81 ? 35.714 -8.209 -56.313 1.00 62.62 81 PRO A O 1
ATOM 667 N N . GLN A 1 82 ? 36.399 -6.173 -56.972 1.00 68.31 82 GLN A N 1
ATOM 668 C CA . GLN A 1 82 ? 35.879 -6.303 -58.332 1.00 68.31 82 GLN A CA 1
ATOM 669 C C . GLN A 1 82 ? 36.661 -7.388 -59.080 1.00 68.31 82 GLN A C 1
ATOM 671 O O . GLN A 1 82 ? 37.836 -7.217 -59.406 1.00 68.31 82 GLN A O 1
ATOM 676 N N . ILE A 1 83 ? 35.999 -8.512 -59.356 1.00 64.62 83 ILE A N 1
ATOM 677 C CA . ILE A 1 83 ? 36.563 -9.596 -60.160 1.00 64.62 83 ILE A CA 1
ATOM 678 C C . ILE A 1 83 ? 36.313 -9.251 -61.628 1.00 64.62 83 ILE A C 1
ATOM 680 O O . ILE A 1 83 ? 35.218 -9.446 -62.151 1.00 64.62 83 ILE A O 1
ATOM 684 N N . GLY A 1 84 ? 37.330 -8.696 -62.282 1.00 66.88 84 GLY A N 1
ATOM 685 C CA . GLY A 1 84 ? 37.312 -8.369 -63.704 1.00 66.88 84 GLY A CA 1
ATOM 686 C C . GLY A 1 84 ? 38.602 -8.817 -64.385 1.00 66.88 84 GLY A C 1
ATOM 687 O O . GLY A 1 84 ? 39.690 -8.683 -63.826 1.00 66.88 84 GLY A O 1
ATOM 688 N N . TYR A 1 85 ? 38.479 -9.357 -65.597 1.00 62.03 85 TYR A N 1
ATOM 689 C CA . TYR A 1 85 ? 39.613 -9.754 -66.430 1.00 62.03 85 TYR A CA 1
ATOM 690 C C . TYR A 1 85 ? 40.379 -8.504 -66.889 1.00 62.03 85 TYR A C 1
ATOM 692 O O . TYR A 1 85 ? 39.830 -7.666 -67.608 1.00 62.03 85 TYR A O 1
ATOM 700 N N . LYS A 1 86 ? 41.644 -8.362 -66.471 1.00 62.56 86 LYS A N 1
ATOM 701 C CA . LYS A 1 86 ? 42.554 -7.365 -67.051 1.00 62.56 86 LYS A CA 1
ATOM 702 C C . LYS A 1 86 ? 43.033 -7.881 -68.407 1.00 62.56 86 LYS A C 1
ATOM 704 O O . LYS A 1 86 ? 43.604 -8.964 -68.478 1.00 62.56 86 LYS A O 1
ATOM 709 N N . LYS A 1 87 ? 42.726 -7.101 -69.442 1.00 51.88 87 LYS A N 1
ATOM 710 C CA . LYS A 1 87 ? 43.113 -7.326 -70.837 1.00 51.88 87 LYS A CA 1
ATOM 711 C C . LYS A 1 87 ? 44.624 -7.236 -71.027 1.00 51.88 87 LYS A C 1
ATOM 713 O O . LYS A 1 87 ? 45.245 -6.423 -70.304 1.00 51.88 87 LYS A O 1
#

Sequence (87 aa):
MPFAFTEQGIAMLSSVLNSEKAIEVNISIIRAFVTFRQFSLTYNELKDRIIEIENQFPDIYKALNYLVEKDKTIEENTNRPQIGYKK